Protein AF-A0A9E0SYX7-F1 (afdb_monomer)

Secondary structure (DSSP, 8-state):
-----TTTS-HHHHS-TTSHHHHHHHHS-HHHHHHHHHHHHS----PPPP-TTTT-

Radius of gyration: 20.86 Å; Cα contacts (8 Å, |Δi|>4): 5; chains: 1; bounding box: 47×28×49 Å

pLDDT: mean 79.5, std 14.72, range [46.81, 96.69]

Sequence (56 aa):
MATDDFFRARLDSMIDLRHPLAVLATRMPWADIEAALAPALSHKDRAGRPVEGADL

Mean predicted aligned error: 12.43 Å

Structure (mmCIF, N/CA/C/O backbone):
data_AF-A0A9E0SYX7-F1
#
_entry.id   AF-A0A9E0SYX7-F1
#
loop_
_atom_site.group_PDB
_atom_site.id
_atom_site.type_symbol
_atom_site.label_atom_id
_atom_site.label_alt_id
_atom_site.label_comp_id
_atom_site.label_asym_id
_atom_site.label_entity_id
_atom_site.label_seq_id
_atom_site.pdbx_PDB_ins_code
_atom_site.Cartn_x
_atom_site.Cartn_y
_atom_site.Cartn_z
_atom_site.occupancy
_atom_site.B_iso_or_equiv
_atom_site.auth_seq_id
_atom_site.auth_comp_id
_atom_site.auth_asym_id
_atom_site.auth_atom_id
_atom_site.pdbx_PDB_model_num
ATOM 1 N N . MET A 1 1 ? -31.043 -8.039 -15.606 1.00 46.81 1 MET A N 1
ATOM 2 C CA . MET A 1 1 ? -30.211 -8.724 -14.599 1.00 46.81 1 MET A CA 1
ATOM 3 C C . MET A 1 1 ? -28.820 -8.138 -14.708 1.00 46.81 1 MET A C 1
ATOM 5 O O . MET A 1 1 ? -28.126 -8.448 -15.664 1.00 46.81 1 MET A O 1
ATOM 9 N N . ALA A 1 2 ? -28.479 -7.197 -13.828 1.00 56.25 2 ALA A N 1
ATOM 10 C CA . ALA A 1 2 ? -27.096 -6.769 -13.681 1.00 56.25 2 ALA A CA 1
ATOM 11 C C . ALA A 1 2 ? -26.395 -7.889 -12.914 1.00 56.25 2 ALA A C 1
ATOM 13 O O . ALA A 1 2 ? -26.885 -8.297 -11.865 1.00 56.25 2 ALA A O 1
ATOM 14 N N . THR A 1 3 ? -25.339 -8.453 -13.485 1.00 56.69 3 THR A N 1
ATOM 15 C CA . THR A 1 3 ? -24.475 -9.397 -12.785 1.00 56.69 3 THR A CA 1
ATOM 16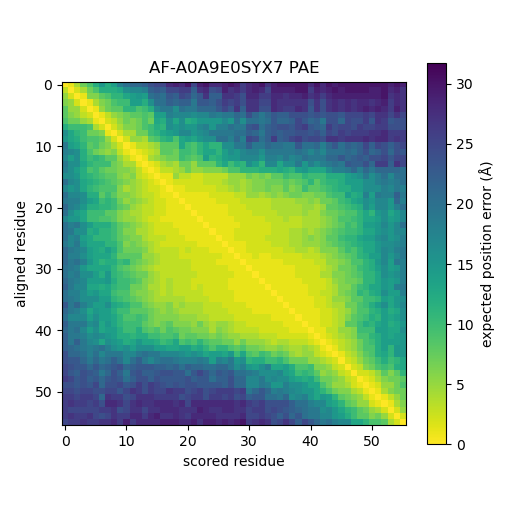 C C . THR A 1 3 ? -23.961 -8.672 -11.547 1.00 56.69 3 THR A C 1
ATOM 18 O O . THR A 1 3 ? -23.213 -7.708 -11.688 1.00 56.69 3 THR A O 1
ATOM 21 N N . ASP A 1 4 ? -24.421 -9.057 -10.355 1.00 59.44 4 ASP A N 1
ATOM 22 C CA . ASP A 1 4 ? -23.801 -8.592 -9.118 1.00 59.44 4 ASP A CA 1
ATOM 23 C C . ASP A 1 4 ? -22.313 -8.929 -9.229 1.00 59.44 4 ASP A C 1
ATOM 25 O O . ASP A 1 4 ? -21.957 -10.089 -9.453 1.00 59.44 4 ASP A O 1
ATOM 29 N N . ASP A 1 5 ? -21.453 -7.909 -9.172 1.00 62.00 5 ASP A N 1
ATOM 30 C CA . ASP A 1 5 ? -20.002 -8.067 -9.226 1.00 62.00 5 ASP A CA 1
ATOM 31 C C . ASP A 1 5 ? -19.591 -9.036 -8.110 1.00 62.00 5 ASP A C 1
ATOM 33 O O . ASP A 1 5 ? -19.435 -8.650 -6.952 1.00 62.00 5 ASP A O 1
ATOM 37 N N . PHE A 1 6 ? -19.411 -10.310 -8.454 1.00 56.12 6 PHE A N 1
ATOM 38 C CA . PHE A 1 6 ? -19.132 -11.397 -7.511 1.00 56.12 6 PHE A CA 1
ATOM 39 C C . PHE A 1 6 ? -17.838 -11.150 -6.718 1.00 56.12 6 PHE A C 1
ATOM 41 O O . PHE A 1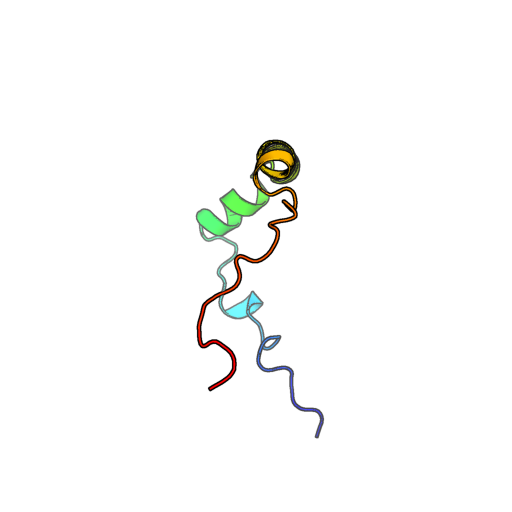 6 ? -17.684 -11.617 -5.596 1.00 56.12 6 PHE A O 1
ATOM 48 N N . PHE A 1 7 ? -16.926 -10.350 -7.278 1.00 56.72 7 PHE A N 1
ATOM 49 C CA . PHE A 1 7 ? -15.695 -9.900 -6.624 1.00 56.72 7 PHE A CA 1
ATOM 50 C C . PHE A 1 7 ? -15.905 -8.705 -5.680 1.00 56.72 7 PHE A C 1
ATOM 52 O O . PHE A 1 7 ? -15.140 -8.524 -4.735 1.00 56.72 7 PHE A O 1
ATOM 59 N N . ARG A 1 8 ? -16.950 -7.894 -5.902 1.00 53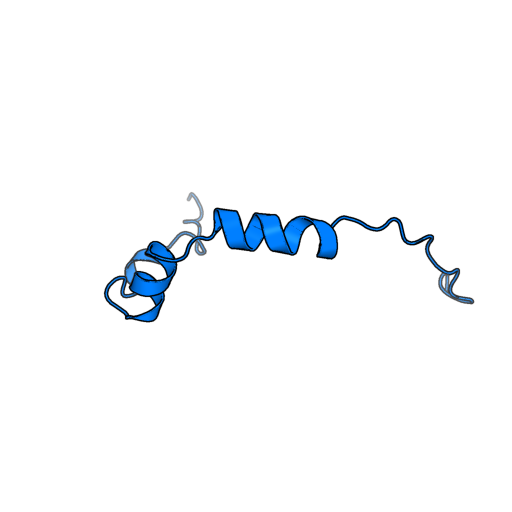.69 8 ARG A N 1
ATOM 60 C CA . ARG A 1 8 ? -17.401 -6.850 -4.966 1.00 53.69 8 ARG A CA 1
ATOM 61 C C . ARG A 1 8 ? -18.428 -7.351 -3.966 1.00 53.69 8 ARG A C 1
ATOM 63 O O . ARG A 1 8 ? -18.725 -6.597 -3.039 1.00 53.69 8 ARG A O 1
ATOM 70 N N . ALA A 1 9 ? -18.947 -8.574 -4.121 1.00 57.47 9 ALA A N 1
ATOM 71 C CA . ALA A 1 9 ? -19.750 -9.271 -3.124 1.00 57.47 9 ALA A CA 1
ATOM 72 C C . ALA A 1 9 ? -18.909 -9.489 -1.853 1.00 57.47 9 ALA A C 1
ATOM 74 O O . ALA A 1 9 ? -18.311 -10.523 -1.589 1.00 57.47 9 ALA A O 1
ATOM 75 N N . ARG A 1 10 ? -18.844 -8.389 -1.107 1.00 62.00 10 ARG A N 1
ATOM 76 C CA . ARG A 1 10 ? -18.556 -8.174 0.293 1.00 62.00 10 ARG A CA 1
ATOM 77 C C . ARG A 1 10 ? -17.351 -8.939 0.851 1.00 62.00 10 ARG A C 1
ATOM 79 O O . ARG A 1 10 ? -17.455 -9.583 1.893 1.00 62.00 10 ARG A O 1
ATOM 86 N N . LEU A 1 11 ? -16.170 -8.704 0.266 1.00 62.97 11 LEU A N 1
ATOM 87 C CA . LEU A 1 11 ? -14.889 -8.858 0.984 1.00 62.97 11 LEU A CA 1
ATOM 88 C C . LEU A 1 11 ? -14.962 -8.215 2.381 1.00 62.97 11 LEU A C 1
ATOM 90 O O . LEU A 1 11 ? -14.489 -8.792 3.350 1.00 62.97 11 LEU A O 1
ATOM 94 N N . ASP A 1 12 ? -15.668 -7.089 2.497 1.00 61.12 12 ASP A N 1
ATOM 95 C CA . ASP A 1 12 ? -15.990 -6.408 3.758 1.00 61.12 12 ASP A CA 1
ATOM 96 C C . ASP A 1 12 ? -16.677 -7.305 4.816 1.00 61.12 12 ASP A C 1
ATOM 98 O O . ASP A 1 12 ? -16.505 -7.096 6.007 1.00 61.12 12 ASP A O 1
ATOM 102 N N . SER A 1 13 ? -17.426 -8.335 4.405 1.00 65.81 13 SER A N 1
ATOM 103 C CA . SER A 1 13 ? -18.053 -9.316 5.310 1.00 65.81 13 SER A CA 1
ATOM 104 C C . SER A 1 13 ? -17.223 -10.574 5.529 1.00 65.81 13 SER A C 1
ATOM 106 O O . SER A 1 13 ? -17.506 -11.325 6.457 1.00 65.81 13 SER A O 1
ATOM 108 N N . MET A 1 14 ? -16.218 -10.813 4.686 1.00 69.81 14 MET A N 1
ATOM 109 C CA . MET A 1 14 ? -15.305 -11.952 4.811 1.00 69.81 14 MET A CA 1
ATOM 110 C C . MET A 1 14 ? -14.040 -11.594 5.596 1.00 69.81 14 MET A C 1
ATOM 112 O O . MET A 1 14 ? -13.373 -12.482 6.123 1.00 69.81 14 MET A O 1
ATOM 116 N N . ILE A 1 15 ? -13.701 -10.307 5.672 1.00 75.00 15 ILE A N 1
ATOM 117 C CA . ILE A 1 15 ? -12.514 -9.807 6.357 1.00 75.00 15 ILE A CA 1
ATOM 118 C C . ILE A 1 15 ? -12.932 -9.237 7.710 1.00 75.00 15 ILE A C 1
ATOM 120 O O . ILE A 1 15 ? -13.546 -8.175 7.791 1.00 75.00 15 ILE A O 1
ATOM 124 N N . ASP A 1 16 ? -12.547 -9.913 8.792 1.00 83.19 16 ASP A N 1
ATOM 125 C CA . ASP A 1 16 ? -12.611 -9.311 10.122 1.00 83.19 16 ASP A CA 1
ATOM 126 C C . ASP A 1 16 ? -11.565 -8.190 10.229 1.00 83.19 16 ASP A C 1
ATOM 128 O O . ASP A 1 16 ? -10.365 -8.435 10.361 1.00 83.19 16 ASP A O 1
ATOM 132 N N . LEU A 1 17 ? -12.020 -6.938 10.191 1.00 82.44 17 LEU A N 1
ATOM 133 C CA . LEU A 1 17 ? -11.157 -5.758 10.304 1.00 82.44 17 LEU A CA 1
ATOM 134 C C . LEU A 1 17 ? -10.529 -5.587 11.697 1.00 82.44 17 LEU A C 1
ATOM 136 O O . LEU A 1 17 ? -9.589 -4.808 11.848 1.00 82.44 17 LEU A O 1
ATOM 140 N 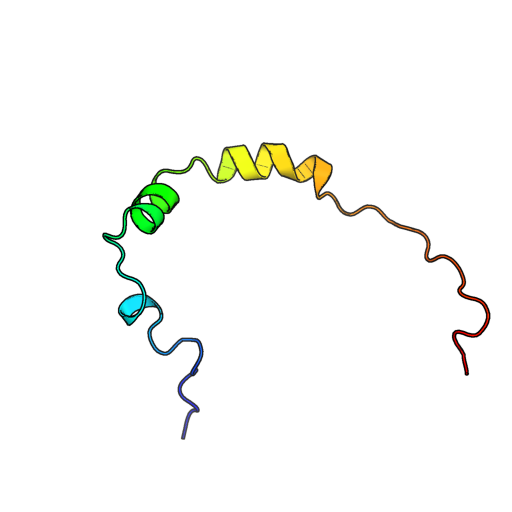N . ARG A 1 18 ? -11.015 -6.306 12.718 1.00 88.19 18 ARG A N 1
ATOM 141 C CA . ARG A 1 18 ? -10.395 -6.341 14.054 1.00 88.19 18 ARG A CA 1
ATOM 142 C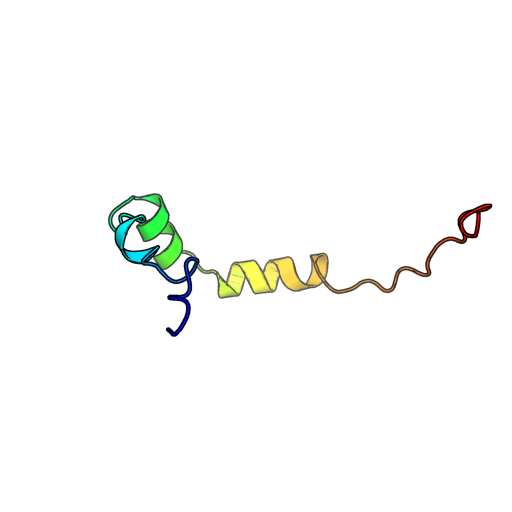 C . ARG A 1 18 ? -9.246 -7.334 14.126 1.00 88.19 18 ARG A C 1
ATOM 144 O O . ARG A 1 18 ? -8.509 -7.335 15.113 1.00 88.19 18 ARG A O 1
ATOM 151 N N . HIS A 1 19 ? -9.076 -8.163 13.098 1.00 88.75 19 HIS A N 1
ATOM 152 C CA . HIS A 1 19 ? -7.966 -9.089 13.028 1.00 88.75 19 HIS A CA 1
ATOM 153 C C . HIS A 1 19 ? -6.635 -8.318 13.131 1.00 88.75 19 HIS A C 1
ATOM 155 O O . HIS A 1 19 ? -6.457 -7.316 12.428 1.00 88.75 19 HIS A O 1
ATOM 161 N N . PRO A 1 20 ? -5.667 -8.767 13.954 1.00 91.12 20 PRO A N 1
ATOM 162 C CA . PRO A 1 20 ? -4.430 -8.026 14.203 1.00 91.12 20 PRO A CA 1
ATOM 163 C C . PRO A 1 20 ? -3.663 -7.617 12.939 1.00 91.12 20 PRO A C 1
ATOM 165 O O . PRO A 1 20 ? -3.090 -6.533 12.902 1.00 91.12 20 PRO A O 1
ATOM 168 N N . LEU A 1 21 ? -3.690 -8.436 11.880 1.00 90.75 21 LEU A N 1
ATOM 169 C CA . LEU A 1 21 ? -3.053 -8.100 10.598 1.00 90.75 21 LEU A CA 1
ATOM 170 C C . LEU A 1 21 ? -3.780 -6.986 9.833 1.00 90.75 21 LEU A C 1
ATOM 172 O O . LEU A 1 21 ? -3.122 -6.162 9.206 1.00 90.75 21 LEU A O 1
ATOM 176 N N . ALA A 1 22 ? -5.114 -6.934 9.899 1.00 90.25 22 ALA A N 1
ATOM 177 C CA . ALA A 1 22 ? -5.888 -5.861 9.279 1.00 90.25 22 ALA A CA 1
ATOM 178 C C . ALA A 1 22 ? -5.636 -4.537 10.014 1.00 90.25 22 ALA A C 1
ATOM 180 O O . ALA A 1 22 ? -5.357 -3.516 9.390 1.00 90.25 22 ALA A O 1
ATOM 181 N N . VAL A 1 23 ? -5.617 -4.575 11.350 1.00 91.94 23 VAL A N 1
ATOM 182 C CA . VAL A 1 23 ? -5.255 -3.419 12.180 1.00 91.94 23 VAL A CA 1
ATOM 183 C C . VAL A 1 23 ? -3.822 -2.971 11.894 1.00 91.94 23 VAL A C 1
ATOM 185 O O . VAL A 1 23 ? -3.598 -1.784 11.666 1.00 91.94 23 VAL A O 1
ATOM 188 N N . LEU A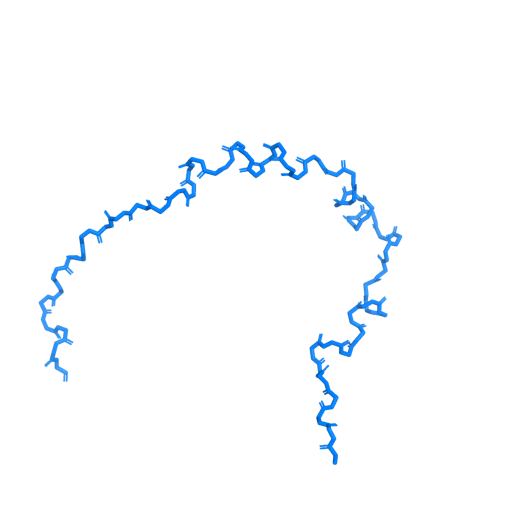 1 24 ? -2.861 -3.899 11.846 1.00 93.62 24 LEU A N 1
ATOM 189 C CA . LEU A 1 24 ? -1.473 -3.593 11.503 1.00 93.62 24 LEU A CA 1
ATOM 190 C C . LEU A 1 24 ? -1.387 -2.910 10.140 1.00 93.62 24 LEU A C 1
ATOM 192 O O . LEU A 1 24 ? -0.780 -1.848 10.049 1.00 93.62 24 LEU A O 1
ATOM 196 N N . ALA A 1 25 ? -2.055 -3.450 9.119 1.00 91.19 25 ALA A N 1
ATOM 197 C CA . ALA A 1 25 ? -2.078 -2.864 7.784 1.00 91.19 25 ALA A CA 1
ATOM 198 C C . ALA A 1 25 ? -2.554 -1.400 7.790 1.00 91.19 25 ALA A C 1
ATOM 200 O O . ALA A 1 25 ? -1.999 -0.595 7.052 1.00 91.19 25 ALA A O 1
ATOM 201 N N . THR A 1 26 ? -3.498 -1.010 8.655 1.00 90.44 26 THR A N 1
ATOM 202 C CA . THR A 1 26 ? -3.916 0.406 8.777 1.00 90.44 26 THR A CA 1
ATOM 203 C C . THR A 1 26 ? -2.906 1.316 9.479 1.00 90.44 26 THR A C 1
ATOM 205 O O . THR A 1 26 ? -3.010 2.535 9.384 1.00 90.44 26 THR A O 1
ATOM 208 N N . ARG A 1 27 ? -1.950 0.747 10.220 1.00 93.88 27 ARG A N 1
ATOM 209 C CA . ARG A 1 27 ? -0.914 1.485 10.962 1.00 93.88 27 ARG A CA 1
ATOM 210 C C . ARG A 1 27 ? 0.439 1.482 10.259 1.00 93.88 27 ARG A C 1
ATOM 212 O O . ARG A 1 27 ? 1.341 2.189 10.699 1.00 93.88 27 ARG A O 1
ATOM 219 N N . MET A 1 28 ? 0.587 0.687 9.204 1.00 96.19 28 MET A N 1
ATOM 220 C CA . MET A 1 28 ? 1.818 0.614 8.432 1.00 96.19 28 MET A CA 1
ATOM 221 C C . MET A 1 28 ? 2.083 1.941 7.702 1.00 96.19 28 MET A C 1
ATOM 223 O O . MET A 1 28 ? 1.163 2.498 7.097 1.00 96.19 28 MET A O 1
ATOM 227 N N . PRO A 1 29 ? 3.337 2.426 7.687 1.00 96.19 29 PRO A N 1
ATOM 228 C CA . PRO A 1 29 ? 3.741 3.576 6.885 1.00 96.19 29 PRO A CA 1
ATOM 229 C C . PRO A 1 29 ? 3.913 3.155 5.417 1.00 96.19 29 PRO A C 1
ATOM 231 O O . PRO A 1 29 ? 5.024 3.092 4.893 1.00 96.19 29 PRO A O 1
ATOM 234 N N . TRP A 1 30 ? 2.806 2.807 4.753 1.00 94.69 30 TRP A N 1
ATOM 235 C CA . TRP A 1 30 ? 2.829 2.277 3.385 1.00 94.69 30 TRP A CA 1
ATOM 236 C C . TRP A 1 30 ? 3.522 3.214 2.403 1.00 94.69 30 TRP A C 1
ATOM 238 O O . TRP A 1 30 ? 4.344 2.750 1.624 1.00 94.69 30 TRP A O 1
ATOM 248 N N . ALA A 1 31 ? 3.278 4.522 2.504 1.00 94.94 31 ALA A N 1
ATOM 249 C CA . ALA A 1 31 ? 3.906 5.511 1.632 1.00 94.94 31 ALA A CA 1
ATOM 250 C C . ALA A 1 31 ? 5.444 5.480 1.709 1.00 94.94 31 ALA A C 1
ATOM 252 O O . ALA A 1 31 ? 6.109 5.526 0.678 1.00 94.94 31 ALA A O 1
ATOM 253 N N . ASP A 1 32 ? 6.015 5.343 2.909 1.00 96.56 32 ASP A N 1
ATOM 254 C CA . ASP A 1 32 ? 7.471 5.300 3.094 1.00 96.56 32 ASP A CA 1
ATOM 255 C C . ASP A 1 32 ? 8.063 3.985 2.573 1.00 96.56 32 ASP A C 1
ATOM 257 O O . ASP A 1 32 ? 9.128 3.968 1.953 1.00 96.56 32 ASP A O 1
ATOM 261 N N . ILE A 1 33 ? 7.354 2.874 2.789 1.00 95.44 33 ILE A N 1
ATOM 262 C CA . ILE A 1 33 ? 7.736 1.549 2.286 1.00 95.44 33 ILE A CA 1
ATOM 263 C C . ILE A 1 33 ? 7.720 1.544 0.757 1.00 95.44 33 ILE A C 1
ATOM 265 O O . ILE A 1 33 ? 8.690 1.125 0.125 1.00 95.44 33 ILE A O 1
ATOM 269 N N . GLU A 1 34 ? 6.642 2.042 0.159 1.00 95.56 34 GLU A N 1
ATOM 270 C CA . GLU A 1 34 ? 6.491 2.166 -1.287 1.00 95.56 34 GLU A CA 1
ATOM 271 C C . GLU A 1 34 ? 7.564 3.081 -1.876 1.00 95.56 34 GLU A C 1
ATOM 273 O O . GLU A 1 34 ? 8.191 2.713 -2.867 1.00 95.56 34 GLU A O 1
ATOM 278 N N . ALA A 1 35 ? 7.853 4.218 -1.237 1.00 96.56 35 ALA A N 1
ATOM 279 C CA . ALA A 1 35 ? 8.917 5.120 -1.666 1.00 96.56 35 ALA A CA 1
ATOM 280 C C . ALA A 1 35 ? 10.299 4.448 -1.629 1.00 96.56 35 ALA A C 1
ATOM 282 O O . ALA A 1 35 ? 11.089 4.612 -2.560 1.00 96.56 35 ALA A O 1
ATOM 283 N N . ALA A 1 36 ? 10.587 3.654 -0.594 1.00 96.69 36 ALA A N 1
ATOM 284 C CA . ALA A 1 36 ? 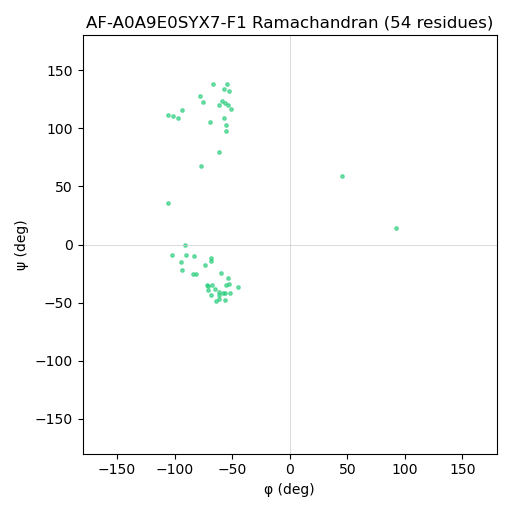11.842 2.914 -0.485 1.00 96.69 36 ALA A CA 1
ATOM 285 C C . ALA A 1 36 ? 11.971 1.801 -1.544 1.00 96.69 36 ALA A C 1
ATOM 287 O O . ALA A 1 36 ? 13.068 1.536 -2.039 1.00 96.69 36 ALA A O 1
ATOM 288 N N . LEU A 1 37 ? 10.860 1.153 -1.909 1.00 94.75 37 LEU A N 1
ATOM 289 C CA . LEU A 1 37 ? 10.814 0.068 -2.898 1.00 94.75 37 LEU A CA 1
ATOM 290 C C . LEU A 1 37 ? 10.723 0.560 -4.347 1.00 94.75 37 LEU A C 1
ATOM 292 O O . LEU A 1 37 ? 11.169 -0.149 -5.254 1.00 94.75 37 LEU A O 1
ATOM 296 N N . ALA A 1 38 ? 10.186 1.758 -4.582 1.00 94.75 38 ALA A N 1
ATOM 297 C CA . ALA A 1 38 ? 9.943 2.302 -5.916 1.00 94.75 38 ALA A CA 1
ATOM 298 C C . ALA A 1 38 ? 11.175 2.255 -6.845 1.00 94.75 38 ALA A C 1
ATOM 300 O O . ALA A 1 38 ? 11.021 1.836 -7.993 1.00 94.75 38 ALA A O 1
ATOM 301 N N . PRO A 1 39 ? 12.410 2.572 -6.403 1.00 92.62 39 PRO A N 1
ATOM 302 C CA . PRO A 1 39 ? 13.587 2.457 -7.264 1.00 92.62 39 PRO A CA 1
ATOM 303 C C . PRO A 1 39 ? 13.899 1.010 -7.671 1.00 92.62 39 PRO A C 1
ATOM 305 O O . PRO A 1 39 ? 14.290 0.758 -8.810 1.00 92.62 39 PRO A O 1
ATOM 308 N N . ALA A 1 40 ? 13.715 0.045 -6.765 1.00 92.44 40 ALA A N 1
ATOM 309 C CA . ALA A 1 40 ? 13.993 -1.367 -7.031 1.00 92.44 40 ALA A CA 1
ATOM 310 C C . ALA A 1 40 ? 12.967 -1.990 -7.988 1.00 92.44 40 ALA A C 1
ATOM 312 O O . ALA A 1 40 ? 13.325 -2.831 -8.815 1.00 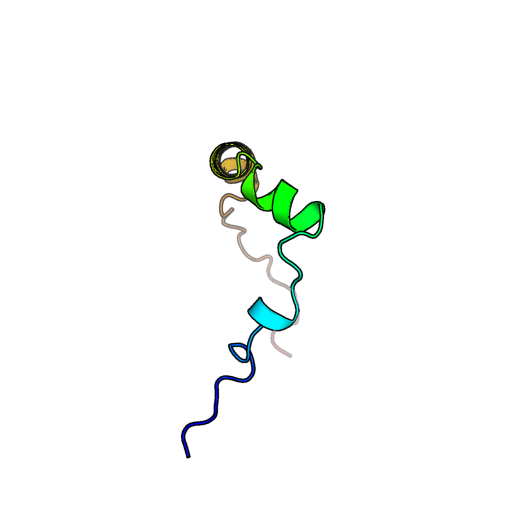92.44 40 ALA A O 1
ATOM 313 N N . LEU A 1 41 ? 11.712 -1.548 -7.884 1.00 89.62 41 LEU A N 1
ATOM 314 C CA . LEU A 1 41 ? 10.591 -1.979 -8.719 1.00 89.62 41 LEU A CA 1
ATOM 315 C C . LEU A 1 41 ? 10.401 -1.115 -9.973 1.00 89.62 41 LEU A C 1
ATOM 317 O O . LEU A 1 41 ? 9.499 -1.388 -10.765 1.00 89.62 41 LEU A O 1
ATOM 321 N N . SER A 1 42 ? 11.235 -0.088 -10.161 1.00 90.69 42 SER A N 1
ATOM 322 C CA . SER A 1 42 ? 11.186 0.767 -11.344 1.00 90.69 42 SER A CA 1
ATOM 323 C C . SER A 1 42 ? 11.275 -0.076 -12.614 1.00 90.69 42 SER A C 1
ATOM 325 O O . SER A 1 42 ? 12.034 -1.051 -12.689 1.00 90.69 42 SER A O 1
ATOM 327 N N . HIS A 1 43 ? 10.463 0.282 -13.611 1.00 85.88 43 HIS A N 1
ATOM 328 C CA . HIS A 1 43 ? 10.475 -0.411 -14.888 1.00 85.88 43 HIS A CA 1
ATOM 329 C C . HIS A 1 43 ? 11.887 -0.371 -15.473 1.00 85.88 43 HIS A C 1
ATOM 331 O O . HIS A 1 43 ? 12.454 0.698 -15.695 1.00 85.88 43 HIS A O 1
ATOM 337 N N . LYS A 1 44 ? 12.453 -1.551 -15.723 1.00 83.81 44 LYS A N 1
ATOM 338 C CA . LYS A 1 44 ? 13.712 -1.691 -16.447 1.00 83.81 44 LYS A CA 1
ATOM 339 C C . LYS A 1 44 ? 13.375 -2.196 -17.829 1.00 83.81 44 LYS A C 1
ATOM 341 O O . LYS A 1 44 ? 12.973 -3.355 -17.958 1.00 83.81 44 LYS A O 1
ATOM 346 N N . ASP A 1 45 ? 13.575 -1.337 -18.825 1.00 79.25 45 ASP A N 1
ATOM 347 C CA . ASP A 1 45 ? 13.554 -1.737 -20.227 1.00 79.25 45 ASP A CA 1
ATOM 348 C C . ASP A 1 45 ? 14.565 -2.866 -20.406 1.00 79.25 45 ASP A C 1
ATOM 350 O O . ASP A 1 45 ? 15.783 -2.676 -20.406 1.00 79.25 45 ASP A O 1
ATOM 354 N N . ARG A 1 46 ? 14.047 -4.087 -20.488 1.00 78.31 46 ARG A N 1
ATOM 355 C CA . ARG A 1 46 ? 14.826 -5.250 -20.872 1.00 78.31 46 ARG A CA 1
ATOM 356 C C . ARG A 1 46 ? 14.574 -5.441 -22.348 1.00 78.31 46 ARG 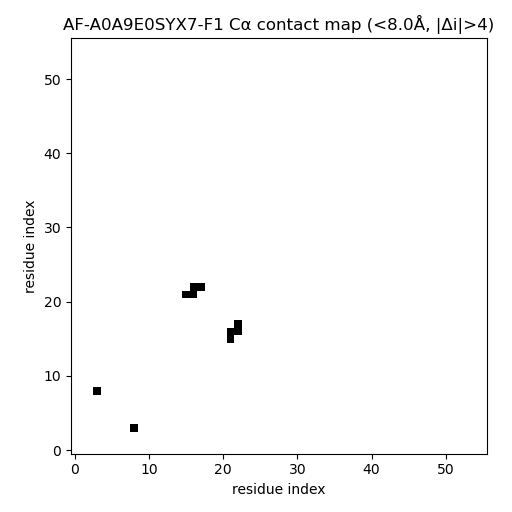A C 1
ATOM 358 O O . ARG A 1 46 ? 13.481 -5.847 -22.731 1.00 78.31 46 ARG A O 1
ATOM 365 N N . ALA A 1 47 ? 15.590 -5.149 -23.160 1.00 80.19 47 ALA A N 1
ATOM 366 C CA . ALA A 1 47 ? 15.598 -5.594 -24.543 1.00 80.19 47 ALA A CA 1
ATOM 367 C C . ALA A 1 47 ? 15.315 -7.102 -24.533 1.00 80.19 47 ALA A C 1
ATOM 369 O O . ALA A 1 47 ? 16.051 -7.870 -23.903 1.00 80.19 47 ALA A O 1
ATOM 370 N N . GLY A 1 48 ? 14.194 -7.499 -25.139 1.00 78.75 48 GLY A N 1
ATOM 371 C CA . GLY A 1 48 ? 13.831 -8.903 -25.256 1.00 78.75 48 GLY A CA 1
ATOM 372 C C . GLY A 1 48 ? 15.006 -9.659 -25.864 1.00 78.75 48 GLY A C 1
ATOM 373 O O . GLY A 1 48 ? 15.615 -9.198 -26.829 1.00 78.75 48 GLY A O 1
ATOM 374 N N . ARG A 1 49 ? 15.379 -10.794 -25.269 1.00 77.88 49 ARG A N 1
ATOM 375 C CA . ARG A 1 49 ? 16.365 -11.669 -25.903 1.00 77.88 49 ARG A CA 1
ATOM 376 C C . ARG A 1 49 ? 15.630 -12.426 -27.005 1.00 77.88 49 ARG A C 1
ATOM 378 O O . ARG A 1 49 ? 14.590 -13.009 -26.693 1.00 77.88 49 ARG A O 1
ATOM 385 N N . PRO A 1 50 ? 16.123 -12.420 -28.254 1.00 75.62 50 PRO A N 1
ATOM 386 C CA . PRO A 1 50 ? 15.545 -13.269 -29.281 1.00 75.62 50 PRO A CA 1
ATOM 387 C C . PRO A 1 50 ? 15.650 -14.719 -28.803 1.00 75.62 50 PRO A C 1
ATOM 389 O O . PRO A 1 50 ? 16.732 -15.182 -28.438 1.00 75.62 50 PRO A O 1
ATOM 392 N N . VAL A 1 51 ? 14.508 -15.399 -28.733 1.00 80.12 51 VAL A N 1
ATOM 393 C CA . VAL A 1 51 ? 14.443 -16.836 -28.467 1.00 80.12 51 VAL A CA 1
ATOM 394 C C . VAL A 1 51 ? 14.410 -17.517 -29.827 1.00 80.12 51 VAL A C 1
ATOM 396 O O . VAL A 1 51 ? 13.487 -17.302 -30.612 1.00 80.12 51 VAL A O 1
ATOM 399 N N . GLU A 1 52 ? 15.450 -18.288 -30.127 1.00 76.69 52 GLU A N 1
ATOM 400 C CA . GLU A 1 52 ? 15.536 -19.066 -31.361 1.00 76.69 52 GLU A CA 1
ATOM 401 C C . GLU A 1 52 ? 14.376 -20.082 -31.388 1.00 76.69 52 GLU A C 1
ATOM 403 O O . GLU A 1 52 ? 14.239 -20.886 -30.467 1.00 76.69 52 GLU A O 1
ATOM 408 N N . GLY A 1 53 ? 13.500 -20.000 -32.398 1.00 70.50 53 GLY A N 1
ATOM 409 C CA . GLY A 1 53 ? 12.332 -20.884 -32.544 1.00 70.50 53 GLY A CA 1
ATOM 410 C C . GLY A 1 53 ? 11.010 -20.390 -31.937 1.00 70.50 53 GLY A C 1
ATOM 411 O O . GLY A 1 53 ? 10.088 -21.187 -31.814 1.00 70.50 53 GLY A O 1
ATOM 412 N N . ALA A 1 54 ? 10.884 -19.109 -31.567 1.00 67.00 54 ALA A N 1
ATOM 413 C CA . ALA A 1 54 ? 9.627 -18.552 -31.039 1.00 67.00 54 ALA A CA 1
ATOM 414 C C . ALA A 1 54 ? 8.473 -18.443 -32.068 1.00 67.00 54 ALA A C 1
ATOM 416 O O . ALA A 1 54 ? 7.338 -18.219 -31.658 1.00 67.00 54 ALA A O 1
ATOM 417 N N . ASP A 1 55 ? 8.762 -18.630 -33.363 1.00 66.69 55 ASP A N 1
ATOM 418 C CA . ASP A 1 55 ? 7.797 -18.588 -34.477 1.00 66.69 55 ASP A CA 1
ATOM 419 C C . ASP A 1 55 ? 7.468 -19.993 -35.046 1.00 66.69 55 ASP A C 1
ATOM 421 O O . ASP A 1 55 ? 7.288 -20.151 -36.256 1.00 66.69 55 ASP A O 1
ATOM 425 N N . LEU A 1 56 ? 7.412 -21.031 -34.202 1.00 56.06 56 LEU A N 1
ATOM 426 C CA . LEU A 1 56 ? 6.865 -22.353 -34.565 1.00 56.06 56 LEU A CA 1
ATOM 427 C C . LEU A 1 56 ? 5.508 -22.588 -33.893 1.00 56.06 56 LEU A C 1
ATOM 429 O O . LEU A 1 56 ? 4.674 -23.278 -34.520 1.00 56.06 56 LEU A O 1
#

Solvent-accessible surface area (backbone atoms only — not comparable to full-atom values): 3866 Å² total; per-residue (Å²): 133,82,80,73,55,72,84,69,63,45,57,76,79,73,49,65,65,82,39,69,68,51,47,45,61,74,69,51,66,55,70,60,52,48,61,69,42,44,75,79,69,46,88,70,91,68,81,78,76,89,60,92,73,79,90,116

Foldseek 3Di:
DPPPPPVVVPPVVVDDCPPPVNVVVVVDPVVVVCVVCCVVPPDDPDDDDDDPPPPD